Protein AF-A0A4D6GPJ6-F1 (afdb_monomer_lite)

Sequence (45 aa):
FHLYEQCRDFLIQVQNIAKDRGEKCPTKVTNQVFRYAKKAGASYI

Structure (mmCIF, N/CA/C/O backbone):
data_AF-A0A4D6GPJ6-F1
#
_entry.id   AF-A0A4D6GPJ6-F1
#
loop_
_atom_site.group_PDB
_atom_site.id
_atom_site.type_symbol
_atom_site.label_atom_id
_atom_site.label_alt_id
_atom_site.label_comp_id
_atom_site.label_asym_id
_atom_site.label_entity_id
_atom_site.label_seq_id
_atom_site.pdbx_PDB_ins_code
_atom_site.Cartn_x
_atom_site.Cartn_y
_atom_site.Cartn_z
_atom_site.occupancy
_atom_site.B_iso_or_equiv
_atom_site.auth_seq_id
_atom_site.auth_comp_id
_atom_site.auth_asym_id
_atom_site.auth_atom_id
_atom_site.pdbx_PDB_model_num
ATOM 1 N N . PHE A 1 1 ? 13.464 5.200 -10.675 1.00 78.94 1 PHE A N 1
ATOM 2 C CA . PHE A 1 1 ? 12.384 5.928 -9.974 1.00 78.94 1 PHE A CA 1
ATOM 3 C C . PHE A 1 1 ? 11.071 5.149 -9.894 1.00 78.94 1 PHE A C 1
ATOM 5 O O . PHE A 1 1 ? 10.401 5.275 -8.881 1.00 78.94 1 PHE A O 1
ATOM 12 N N . HIS A 1 2 ? 10.757 4.278 -10.861 1.00 89.44 2 HIS A N 1
ATOM 13 C CA . HIS A 1 2 ? 9.513 3.492 -10.904 1.00 89.44 2 HIS A CA 1
ATOM 14 C C . HIS A 1 2 ? 9.152 2.714 -9.616 1.00 89.44 2 HIS A C 1
ATOM 16 O O . HIS A 1 2 ? 8.011 2.764 -9.177 1.00 89.44 2 HIS A O 1
ATOM 22 N N . LEU A 1 3 ? 10.123 2.083 -8.938 1.00 92.69 3 LEU A N 1
ATOM 23 C CA . LEU A 1 3 ? 9.876 1.360 -7.674 1.00 92.69 3 LEU A CA 1
ATOM 24 C C . LEU A 1 3 ? 9.240 2.238 -6.578 1.00 92.69 3 LEU A C 1
ATOM 26 O O . LEU A 1 3 ? 8.399 1.771 -5.816 1.00 92.69 3 LEU A O 1
ATOM 30 N N . TYR A 1 4 ? 9.608 3.523 -6.505 1.00 93.44 4 TYR A N 1
ATOM 31 C CA . TYR A 1 4 ? 9.027 4.452 -5.530 1.00 93.44 4 TYR A CA 1
ATOM 32 C C . TYR A 1 4 ? 7.575 4.807 -5.865 1.00 93.44 4 TYR A C 1
ATOM 34 O O . TYR A 1 4 ? 6.759 4.954 -4.955 1.00 93.44 4 TYR A O 1
ATOM 42 N N . GLU A 1 5 ? 7.243 4.915 -7.153 1.00 95.25 5 GLU A N 1
ATOM 43 C CA . GLU A 1 5 ? 5.867 5.122 -7.616 1.00 95.25 5 GLU A CA 1
ATOM 44 C C . GLU A 1 5 ? 5.008 3.898 -7.292 1.00 95.25 5 GLU A C 1
ATOM 46 O O . GLU A 1 5 ? 3.942 4.038 -6.700 1.00 95.25 5 GLU A O 1
ATOM 51 N N . GLN A 1 6 ? 5.525 2.691 -7.535 1.00 94.94 6 GLN A N 1
ATOM 52 C CA . GLN A 1 6 ? 4.823 1.455 -7.184 1.00 94.94 6 GLN A CA 1
ATOM 53 C C . GLN A 1 6 ? 4.584 1.337 -5.672 1.00 94.94 6 GLN A C 1
ATOM 55 O O . GLN A 1 6 ? 3.480 1.010 -5.238 1.00 94.94 6 GLN A O 1
ATOM 60 N N . CYS A 1 7 ? 5.572 1.681 -4.838 1.00 96.00 7 CYS A N 1
ATOM 61 C CA . CYS A 1 7 ? 5.388 1.752 -3.384 1.00 96.00 7 CYS A CA 1
ATOM 62 C C . CYS A 1 7 ? 4.315 2.769 -2.965 1.00 96.00 7 CYS A C 1
ATOM 64 O O . CYS A 1 7 ? 3.605 2.541 -1.981 1.00 96.00 7 CYS A O 1
ATOM 66 N N . ARG A 1 8 ? 4.179 3.885 -3.693 1.00 96.75 8 ARG A N 1
ATOM 67 C CA . ARG A 1 8 ? 3.124 4.879 -3.454 1.00 96.75 8 ARG A CA 1
ATOM 68 C C . ARG A 1 8 ? 1.745 4.307 -3.779 1.00 96.75 8 ARG A C 1
ATOM 70 O O . ARG A 1 8 ? 0.826 4.499 -2.985 1.00 96.75 8 ARG A O 1
ATOM 77 N N . ASP A 1 9 ? 1.612 3.558 -4.866 1.00 97.44 9 ASP A N 1
ATOM 78 C CA . ASP A 1 9 ? 0.347 2.911 -5.231 1.00 97.44 9 ASP A CA 1
ATOM 79 C C . ASP A 1 9 ? -0.058 1.843 -4.208 1.00 97.44 9 ASP A C 1
ATOM 81 O O . ASP A 1 9 ? -1.215 1.788 -3.780 1.00 97.44 9 ASP A O 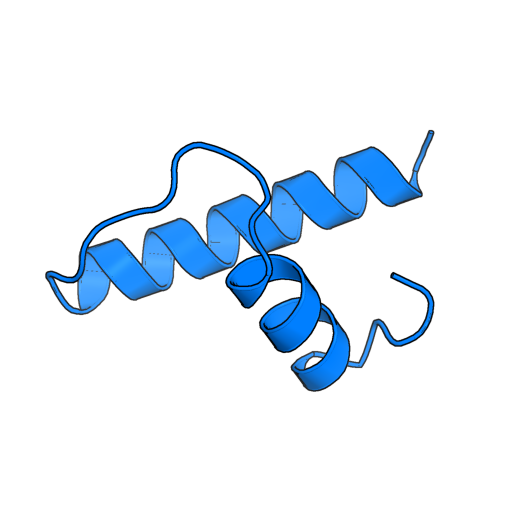1
ATOM 85 N N . PHE A 1 10 ? 0.899 1.045 -3.724 1.00 97.75 10 PHE A N 1
ATOM 86 C CA . PHE A 1 10 ? 0.647 0.098 -2.637 1.00 97.75 10 PHE A CA 1
ATOM 87 C C . PHE A 1 10 ? 0.260 0.796 -1.332 1.00 97.75 10 PHE A C 1
ATOM 89 O O . PHE A 1 10 ? -0.637 0.324 -0.631 1.00 97.75 10 PHE A O 1
ATOM 96 N N . LEU A 1 11 ? 0.881 1.934 -1.006 1.00 98.00 11 LEU A N 1
ATOM 97 C CA . LEU A 1 11 ? 0.480 2.734 0.149 1.00 98.00 11 LEU A CA 1
ATOM 98 C C . LEU A 1 11 ? -0.983 3.180 0.026 1.00 98.00 11 LEU A C 1
ATOM 100 O O . LEU A 1 11 ? -1.731 3.002 0.981 1.00 98.00 11 LEU A O 1
ATOM 104 N N . ILE A 1 12 ? -1.413 3.687 -1.133 1.00 98.06 12 ILE A N 1
ATOM 105 C CA . ILE A 1 12 ? -2.805 4.112 -1.365 1.00 98.06 12 ILE A CA 1
ATOM 106 C C . ILE A 1 12 ? -3.780 2.939 -1.187 1.00 98.06 12 ILE A C 1
ATOM 108 O O . ILE A 1 12 ? -4.808 3.085 -0.526 1.00 98.06 12 ILE A O 1
ATOM 112 N N . GLN A 1 13 ? -3.450 1.754 -1.708 1.00 97.62 13 GLN A N 1
ATOM 113 C CA . GLN A 1 13 ? -4.287 0.564 -1.522 1.00 97.62 13 GLN A CA 1
ATOM 114 C C . GLN A 1 13 ? -4.420 0.182 -0.043 1.00 97.62 13 GLN A C 1
ATOM 116 O O . GLN A 1 13 ? -5.530 -0.029 0.445 1.00 97.62 13 GLN A O 1
ATOM 121 N N . VAL A 1 14 ? -3.308 0.153 0.697 1.00 97.50 14 VAL A N 1
ATOM 122 C CA . VAL A 1 14 ? -3.325 -0.142 2.138 1.00 97.50 14 VAL A CA 1
ATOM 123 C C . VAL A 1 14 ? -4.106 0.923 2.913 1.00 97.50 14 VAL A C 1
ATOM 125 O O . VAL A 1 14 ? -4.846 0.581 3.832 1.00 97.50 14 VAL A O 1
ATOM 128 N N . GLN A 1 15 ? -3.992 2.199 2.539 1.00 98.19 15 GLN A N 1
ATOM 129 C CA . GLN A 1 15 ? -4.777 3.286 3.129 1.00 98.19 15 GLN A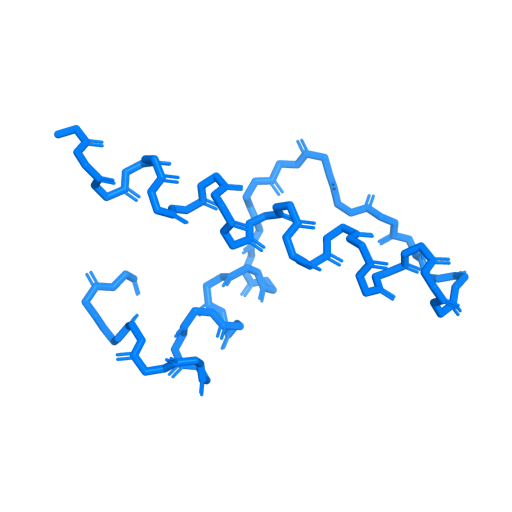 CA 1
ATOM 130 C C . GLN A 1 15 ? -6.280 3.091 2.909 1.00 98.19 15 GLN A C 1
ATOM 132 O O . GLN A 1 15 ? -7.052 3.261 3.849 1.00 98.19 15 GLN A O 1
ATOM 137 N N . ASN A 1 16 ? -6.698 2.715 1.699 1.00 98.00 16 ASN A N 1
ATOM 138 C CA . ASN A 1 16 ? -8.107 2.465 1.393 1.00 98.00 16 ASN A CA 1
ATOM 139 C C . ASN A 1 16 ? -8.657 1.288 2.206 1.00 98.00 16 ASN A C 1
ATOM 141 O O . ASN A 1 16 ? -9.724 1.413 2.798 1.00 98.00 16 ASN A O 1
ATOM 145 N N . ILE A 1 17 ? -7.894 0.195 2.321 1.00 97.12 17 ILE A N 1
ATOM 146 C CA . ILE A 1 17 ? -8.265 -0.963 3.150 1.00 97.12 17 ILE A CA 1
ATOM 147 C C . ILE A 1 17 ? -8.366 -0.572 4.631 1.00 97.12 17 ILE A C 1
ATOM 149 O O . ILE A 1 17 ? -9.314 -0.963 5.305 1.00 97.12 17 ILE A O 1
ATOM 153 N N . ALA A 1 18 ? -7.408 0.204 5.148 1.00 97.06 18 ALA A N 1
ATOM 154 C CA . ALA A 1 18 ? -7.431 0.643 6.541 1.00 97.06 18 ALA A CA 1
ATOM 155 C C . ALA A 1 18 ? -8.646 1.538 6.832 1.00 97.06 18 ALA A C 1
ATOM 157 O O . ALA A 1 18 ? -9.304 1.355 7.851 1.00 97.06 18 ALA A O 1
ATOM 158 N N . LYS A 1 19 ? -8.983 2.461 5.920 1.00 97.12 19 LYS A N 1
ATOM 159 C CA . LYS A 1 19 ? -10.174 3.319 6.038 1.00 97.12 19 LYS A CA 1
ATOM 160 C C . LYS A 1 19 ? -11.470 2.513 6.029 1.00 97.12 19 LYS A C 1
ATOM 162 O O . LYS A 1 19 ? -12.310 2.745 6.888 1.00 97.12 19 LYS A O 1
ATOM 167 N N . ASP A 1 20 ? -11.603 1.566 5.102 1.00 97.88 20 ASP A N 1
ATOM 168 C CA . ASP A 1 20 ? -12.782 0.698 4.982 1.00 97.88 20 ASP A CA 1
ATOM 169 C C . ASP A 1 20 ? -13.012 -0.142 6.251 1.00 97.88 20 ASP A C 1
ATOM 171 O O . ASP A 1 20 ? -14.137 -0.320 6.706 1.00 97.88 20 ASP A O 1
ATOM 175 N N . ARG A 1 21 ? -11.924 -0.579 6.897 1.00 97.44 21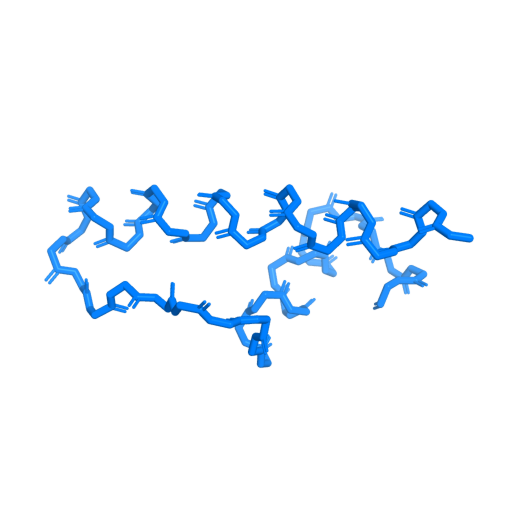 ARG A N 1
ATOM 176 C CA . ARG A 1 21 ? -11.965 -1.362 8.142 1.00 97.44 21 ARG A CA 1
ATOM 177 C C . ARG A 1 21 ? -12.032 -0.532 9.426 1.00 97.44 21 ARG A C 1
ATOM 179 O O . ARG A 1 21 ? -12.115 -1.111 10.505 1.00 97.44 21 ARG A O 1
ATOM 186 N N . GLY A 1 22 ? -11.944 0.798 9.344 1.00 96.75 22 GLY A N 1
ATOM 187 C CA . GLY A 1 22 ? -11.815 1.665 10.522 1.00 96.75 22 GLY A CA 1
ATOM 188 C C . GLY A 1 22 ? -10.492 1.492 11.288 1.00 96.75 22 GLY A C 1
ATOM 189 O O . GLY A 1 22 ? -10.402 1.839 12.464 1.00 96.75 22 GLY A O 1
ATOM 190 N N . GLU A 1 23 ? -9.457 0.950 10.643 1.00 96.38 23 GLU A N 1
ATOM 191 C CA . GLU A 1 23 ? -8.118 0.781 11.208 1.00 96.38 23 GLU A CA 1
ATOM 192 C C . GLU A 1 23 ? -7.277 2.064 11.059 1.00 96.38 23 GLU A C 1
ATOM 194 O O . GLU A 1 23 ? -7.546 2.949 10.241 1.00 96.38 23 GLU A O 1
ATOM 199 N N . LYS A 1 24 ? -6.184 2.163 11.827 1.00 96.12 24 LYS A N 1
ATOM 200 C CA . LYS A 1 24 ? -5.243 3.285 11.716 1.00 96.12 24 LYS A CA 1
ATOM 201 C C . LYS A 1 24 ? -4.618 3.333 10.315 1.00 96.12 24 LYS A C 1
ATOM 203 O O . LYS A 1 24 ? -3.780 2.507 9.962 1.00 96.12 24 LYS A O 1
ATOM 208 N N . CYS A 1 25 ? -4.969 4.365 9.553 1.00 97.00 25 CYS A N 1
ATOM 209 C CA . CYS A 1 25 ? -4.467 4.592 8.201 1.00 97.00 25 CYS A CA 1
ATOM 210 C C . CYS A 1 25 ? -2.979 5.020 8.208 1.00 97.00 25 CYS A C 1
ATOM 212 O O . CYS A 1 25 ? -2.633 6.006 8.868 1.00 97.00 25 CYS A O 1
ATOM 214 N N . PRO A 1 26 ? -2.074 4.338 7.475 1.00 96.56 26 PRO A N 1
ATOM 215 C CA . PRO A 1 26 ? -0.669 4.742 7.391 1.00 96.56 26 PRO A CA 1
ATOM 216 C C . PRO A 1 26 ? -0.497 6.014 6.547 1.00 96.56 26 PRO A C 1
ATOM 2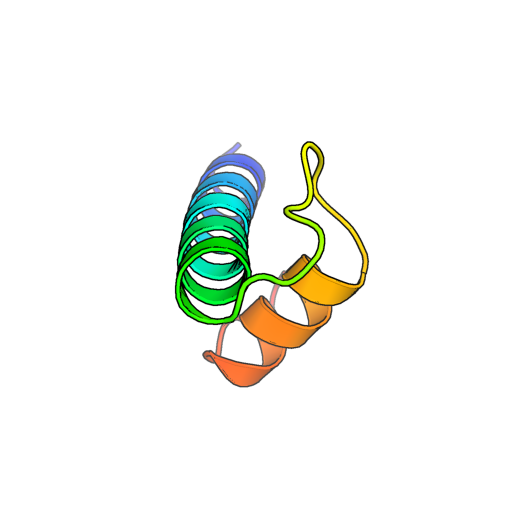18 O O . PRO A 1 26 ? -1.192 6.200 5.555 1.00 96.56 26 PRO A O 1
ATOM 221 N N . THR A 1 27 ? 0.460 6.880 6.893 1.00 96.25 27 THR A N 1
ATOM 222 C CA . THR A 1 27 ? 0.768 8.123 6.143 1.00 96.25 27 THR A CA 1
ATOM 223 C C . THR A 1 27 ? 2.110 8.086 5.410 1.00 96.25 27 THR A C 1
ATOM 225 O O . THR A 1 27 ? 2.411 8.972 4.615 1.00 96.25 27 THR A O 1
ATOM 228 N N . LYS A 1 28 ? 2.919 7.056 5.660 1.00 97.06 28 LYS A N 1
ATOM 229 C CA . LYS A 1 28 ? 4.200 6.787 5.001 1.00 97.06 28 LYS A CA 1
ATOM 230 C C . LYS A 1 2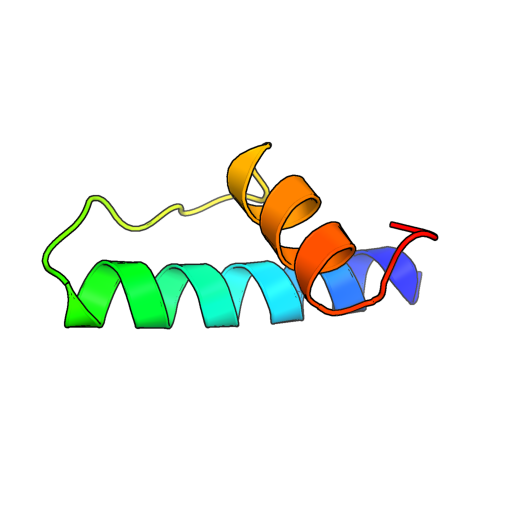8 ? 4.229 5.329 4.560 1.00 97.06 28 LYS A C 1
ATOM 232 O O . LYS A 1 28 ? 3.450 4.519 5.062 1.00 97.06 28 LYS A O 1
ATOM 237 N N . VAL A 1 29 ? 5.152 4.986 3.666 1.00 96.00 29 VAL A N 1
ATOM 238 C CA . VAL A 1 29 ? 5.448 3.583 3.356 1.00 96.00 29 VAL A CA 1
ATOM 239 C C . VAL A 1 29 ? 5.964 2.912 4.634 1.00 96.00 29 VAL A C 1
ATOM 241 O O . VAL A 1 29 ? 6.924 3.378 5.243 1.00 96.00 29 VAL A O 1
ATOM 244 N N . THR A 1 30 ? 5.290 1.850 5.074 1.00 96.31 30 THR A N 1
ATOM 245 C CA . THR A 1 30 ? 5.647 1.063 6.266 1.00 96.31 30 THR A CA 1
ATOM 246 C C . THR A 1 30 ? 5.876 -0.399 5.887 1.00 96.31 30 THR A C 1
ATOM 248 O O . THR A 1 30 ? 5.549 -0.825 4.781 1.00 96.31 30 THR A O 1
ATOM 251 N N . ASN A 1 31 ? 6.341 -1.218 6.833 1.00 96.88 31 ASN A N 1
ATOM 252 C CA . ASN A 1 31 ? 6.474 -2.668 6.635 1.00 96.88 31 ASN A CA 1
ATOM 253 C C . ASN A 1 31 ? 5.164 -3.358 6.216 1.00 96.88 31 ASN A C 1
ATOM 255 O O . ASN A 1 31 ? 5.203 -4.397 5.564 1.00 96.88 31 ASN A O 1
ATOM 259 N N . GLN A 1 32 ? 4.001 -2.800 6.565 1.00 95.88 32 GLN A N 1
ATOM 260 C CA . GLN A 1 32 ? 2.712 -3.321 6.105 1.00 95.88 32 GLN A CA 1
ATOM 261 C C . GLN A 1 32 ? 2.550 -3.173 4.587 1.00 95.88 32 GLN A C 1
ATOM 263 O O . GLN A 1 32 ? 2.030 -4.083 3.948 1.00 95.88 32 GLN A O 1
ATOM 268 N N . VAL A 1 33 ? 3.045 -2.073 4.013 1.00 96.81 33 VAL A N 1
ATOM 269 C CA . VAL A 1 33 ? 3.014 -1.815 2.567 1.00 96.81 33 VAL A CA 1
ATOM 270 C C . VAL A 1 33 ? 3.895 -2.819 1.824 1.00 96.81 33 VAL A C 1
ATOM 272 O O . VAL A 1 33 ? 3.421 -3.444 0.883 1.00 96.81 33 VAL A O 1
ATOM 275 N N . PHE A 1 34 ? 5.116 -3.075 2.304 1.00 97.31 34 PHE A N 1
ATOM 276 C CA . PHE A 1 34 ? 6.002 -4.093 1.717 1.00 97.31 34 PHE A CA 1
ATOM 277 C C . PHE A 1 34 ? 5.412 -5.508 1.800 1.00 97.31 34 PHE A C 1
ATOM 279 O O . PHE A 1 34 ? 5.419 -6.258 0.825 1.00 97.31 34 PHE A O 1
ATOM 286 N N . ARG A 1 35 ? 4.820 -5.876 2.947 1.00 97.38 35 ARG A N 1
ATOM 287 C CA . ARG A 1 35 ? 4.125 -7.169 3.087 1.00 97.38 35 ARG A CA 1
ATOM 288 C C . ARG A 1 35 ? 2.950 -7.294 2.119 1.00 97.38 35 ARG A C 1
ATOM 290 O O . ARG A 1 35 ? 2.740 -8.367 1.558 1.00 97.38 35 ARG A O 1
ATOM 297 N N . TYR A 1 36 ? 2.193 -6.214 1.932 1.00 96.69 36 TYR A N 1
ATOM 298 C CA . TYR A 1 36 ? 1.086 -6.177 0.986 1.00 96.69 36 TYR A CA 1
ATOM 299 C C . TYR A 1 36 ? 1.579 -6.307 -0.463 1.00 96.69 36 TYR A C 1
ATOM 301 O O . TYR A 1 36 ? 1.053 -7.141 -1.193 1.00 96.69 36 TYR A O 1
ATOM 309 N N . ALA A 1 37 ? 2.635 -5.584 -0.849 1.00 96.81 37 ALA A N 1
ATOM 310 C CA . ALA A 1 37 ? 3.249 -5.676 -2.175 1.00 96.81 37 ALA A CA 1
ATOM 311 C C . ALA A 1 37 ? 3.711 -7.108 -2.497 1.00 96.81 37 ALA A C 1
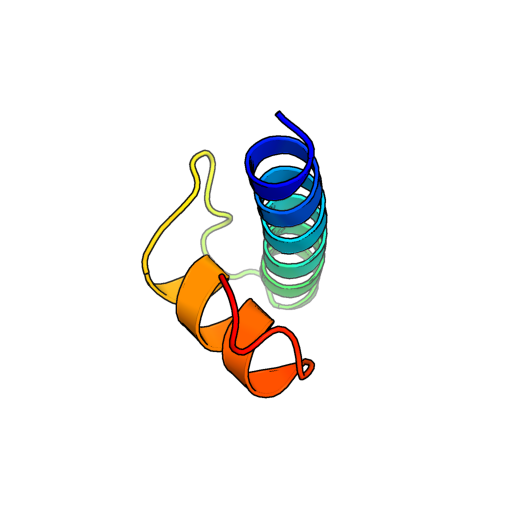ATOM 313 O O . ALA A 1 37 ? 3.341 -7.662 -3.533 1.00 96.81 37 ALA A O 1
ATOM 314 N N . LYS A 1 38 ? 4.407 -7.765 -1.556 1.00 97.12 38 LYS A N 1
ATOM 315 C CA . LYS A 1 38 ? 4.809 -9.174 -1.692 1.00 97.12 38 LYS A CA 1
ATOM 316 C C . LYS A 1 38 ? 3.604 -10.102 -1.880 1.00 97.12 38 LYS A C 1
ATOM 318 O O . LYS A 1 38 ? 3.648 -10.995 -2.722 1.00 97.12 38 LYS A O 1
ATOM 323 N N . LYS A 1 39 ? 2.520 -9.890 -1.124 1.00 96.38 39 LYS A N 1
ATOM 324 C CA . LYS A 1 39 ? 1.272 -10.665 -1.256 1.00 96.38 39 LYS A CA 1
ATOM 325 C C . LYS A 1 39 ? 0.570 -10.419 -2.599 1.00 96.38 39 LYS A C 1
ATOM 327 O O . LYS A 1 39 ? -0.051 -11.336 -3.122 1.00 96.38 39 LYS A O 1
ATOM 332 N N . ALA A 1 40 ? 0.686 -9.216 -3.154 1.00 95.62 40 ALA A N 1
ATOM 333 C CA . ALA A 1 40 ? 0.135 -8.836 -4.453 1.00 95.62 40 ALA A CA 1
ATOM 334 C C . ALA A 1 40 ? 0.999 -9.286 -5.653 1.00 95.62 40 ALA A C 1
ATOM 336 O O . ALA A 1 40 ? 0.681 -8.950 -6.789 1.00 95.62 40 ALA A O 1
ATOM 337 N N . GLY A 1 41 ? 2.085 -10.036 -5.421 1.00 95.25 41 GLY A N 1
ATOM 338 C CA . GLY A 1 41 ? 2.963 -10.563 -6.472 1.00 95.25 41 GLY A CA 1
ATOM 339 C C . GLY A 1 41 ? 4.125 -9.644 -6.866 1.00 95.25 41 GLY A C 1
ATOM 340 O O . GLY A 1 41 ? 4.933 -10.017 -7.712 1.00 95.25 41 GLY A O 1
ATOM 341 N N . ALA A 1 42 ? 4.273 -8.478 -6.233 1.00 95.19 42 ALA A N 1
ATOM 342 C CA . ALA A 1 42 ? 5.403 -7.576 -6.452 1.00 95.19 42 ALA A CA 1
ATOM 343 C C . ALA A 1 42 ? 6.580 -7.940 -5.529 1.00 95.19 42 ALA A C 1
ATOM 345 O O . ALA A 1 42 ? 6.924 -7.200 -4.614 1.00 95.19 42 ALA A O 1
ATOM 346 N N . SER A 1 43 ? 7.191 -9.111 -5.741 1.00 92.94 43 SER A N 1
ATOM 347 C CA . SER A 1 43 ? 8.299 -9.614 -4.906 1.00 92.94 43 SER A CA 1
ATOM 348 C C . SER A 1 43 ? 9.628 -8.869 -5.082 1.00 92.94 43 SER A C 1
ATOM 350 O O . SER A 1 43 ? 10.561 -9.122 -4.328 1.00 92.94 43 SER A O 1
ATOM 352 N N . TYR A 1 44 ? 9.731 -8.010 -6.096 1.00 93.19 44 TYR A N 1
ATOM 353 C CA . TYR A 1 44 ? 10.899 -7.170 -6.386 1.00 93.19 44 TYR A CA 1
ATOM 354 C C . TYR A 1 44 ? 10.896 -5.836 -5.613 1.00 93.19 44 TYR A C 1
ATOM 356 O O . TYR A 1 44 ? 11.802 -5.025 -5.809 1.00 93.19 44 TYR A O 1
ATOM 364 N N . ILE A 1 45 ? 9.869 -5.606 -4.785 1.00 88.88 45 ILE A N 1
ATOM 365 C CA . ILE A 1 45 ? 9.704 -4.446 -3.897 1.00 88.88 45 ILE A CA 1
ATOM 366 C C . ILE A 1 45 ? 10.086 -4.811 -2.464 1.00 88.88 45 ILE A C 1
ATOM 368 O O . ILE A 1 45 ? 9.694 -5.909 -2.004 1.00 88.88 45 ILE A O 1
#

InterPro domains:
  IPR002910 Floricaula/leafy protein [PTHR36079] (1-45)
  IPR035209 Floricaula/leafy, DNA-binding C-terminal domain [PF17538] (1-45)
  IPR038276 Floricaula/leafy, C-terminal domain superfamily [G3DSA:1.10.4180.10] (1-45)

Radius of gyration: 10.15 Å; chains: 1; bounding box: 25×19×23 Å

pLDDT: mean 95.72, std 3.22, range [78.94, 98.19]

Organism: NCBI:txid304137

Secondary structure (DSSP, 8-state):
-HHHHHHHHHHHHHHHHHHHTT----SS--HHHHHHHHHTT-TT-

Foldseek 3Di:
DVVVVVLVVLLVVQQVVCVVVVHDRDPDRDVVSVVSCVVVVNPVD